Protein AF-A0A526TAS8-F1 (afdb_monomer_lite)

Radius of gyration: 12.72 Å; chains: 1; bounding box: 28×26×33 Å

Foldseek 3Di:
DVCLVVNCLVVLLQVLLCCCVPPVDQAAEEEDEQSNVVSPHDPVVSNCVSCVVPSDPPPRHYHYDYDHCVPDHDD

Sequence (75 aa):
EDAAVFGGLKNMVDGLANTYQLYDPKMIAVSTTCMAEVIGDDLHSFIQNAKDEDSVPRDFDVPFAHTPAFVGSHV

Secondary structure (DSSP, 8-state):
-THHHH-SHHHHHHHHHHHHHHH--SB--EE--HHHHHHT--HHHHHHHHHHTTSS-TTSB--EE---TTSS---

pLDDT: mean 93.23, std 7.35, range [60.5, 98.44]

Structure (mmCIF, N/CA/C/O backbone):
data_AF-A0A526TAS8-F1
#
_entry.id   AF-A0A526TAS8-F1
#
loop_
_atom_site.group_PDB
_atom_site.id
_atom_site.type_symbol
_atom_site.label_atom_id
_atom_site.label_alt_id
_atom_site.label_comp_id
_atom_site.label_asym_id
_atom_site.label_entity_id
_atom_site.label_seq_id
_atom_site.pdbx_PDB_ins_code
_atom_site.Cartn_x
_atom_site.Cartn_y
_atom_site.Cartn_z
_atom_site.occupancy
_atom_site.B_iso_or_equiv
_atom_site.auth_seq_id
_atom_site.auth_comp_id
_atom_site.auth_asym_id
_atom_site.auth_atom_id
_atom_site.pdbx_PDB_model_num
ATOM 1 N N . GLU A 1 1 ? 5.716 14.063 -6.741 1.00 60.50 1 GLU A N 1
ATOM 2 C CA . GLU A 1 1 ? 7.129 14.451 -6.924 1.00 60.50 1 GLU A CA 1
ATOM 3 C C . GLU A 1 1 ? 7.889 14.334 -5.610 1.00 60.50 1 GLU A C 1
ATOM 5 O O . GLU A 1 1 ? 8.867 13.607 -5.573 1.00 60.50 1 GLU A O 1
ATOM 10 N N . ASP A 1 2 ? 7.363 14.881 -4.510 1.00 70.00 2 ASP A N 1
ATOM 11 C CA . ASP A 1 2 ? 7.967 14.760 -3.166 1.00 70.00 2 ASP A CA 1
ATOM 12 C C . ASP A 1 2 ? 8.225 13.314 -2.706 1.00 70.00 2 ASP A C 1
ATOM 14 O O . ASP A 1 2 ? 9.240 13.032 -2.073 1.00 70.00 2 ASP A O 1
ATOM 18 N N . ALA A 1 3 ? 7.358 12.369 -3.082 1.00 72.62 3 ALA A N 1
ATOM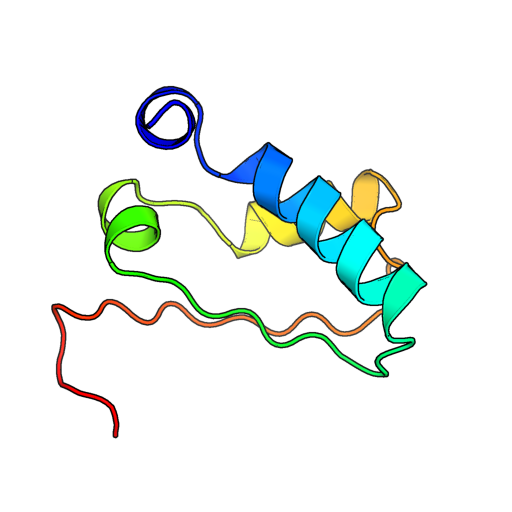 19 C CA . ALA A 1 3 ? 7.553 10.946 -2.789 1.00 72.62 3 ALA A CA 1
ATOM 20 C C . ALA A 1 3 ? 8.825 10.359 -3.431 1.00 72.62 3 ALA A C 1
ATOM 22 O O . ALA A 1 3 ? 9.375 9.400 -2.909 1.00 72.62 3 ALA A O 1
ATOM 23 N N . ALA A 1 4 ? 9.342 10.948 -4.515 1.00 71.25 4 ALA A N 1
ATOM 24 C CA . ALA A 1 4 ? 10.617 10.521 -5.092 1.00 71.25 4 ALA A CA 1
ATOM 25 C C . ALA A 1 4 ? 11.823 10.896 -4.211 1.00 71.25 4 ALA A C 1
ATOM 27 O O . ALA A 1 4 ? 12.889 10.309 -4.361 1.00 71.25 4 ALA A O 1
ATOM 28 N N . VAL A 1 5 ? 11.661 11.863 -3.299 1.00 75.38 5 VAL A N 1
ATOM 29 C C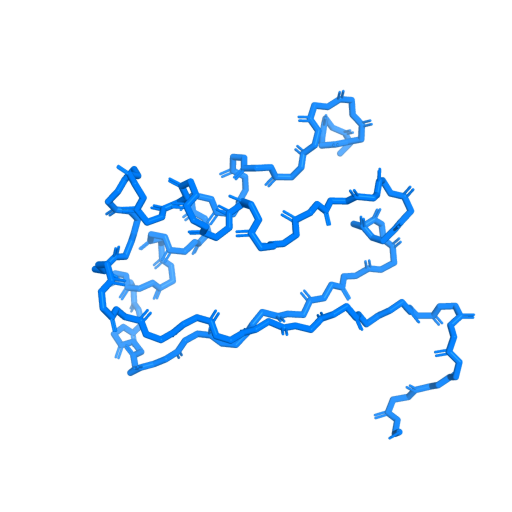A . VAL A 1 5 ? 12.706 12.304 -2.362 1.00 75.38 5 VAL A CA 1
ATOM 30 C C . VAL A 1 5 ? 12.561 11.617 -1.002 1.00 75.38 5 VAL A C 1
ATOM 32 O O . VAL A 1 5 ? 13.565 11.281 -0.380 1.00 75.38 5 VAL A O 1
ATOM 35 N N . PHE A 1 6 ? 11.325 11.397 -0.540 1.00 80.44 6 PHE A N 1
ATOM 36 C CA . PHE A 1 6 ? 11.041 10.933 0.828 1.00 80.44 6 PHE A CA 1
ATOM 37 C C . PHE A 1 6 ? 10.405 9.536 0.918 1.00 80.44 6 PHE A C 1
ATOM 39 O O . PHE A 1 6 ? 10.162 9.052 2.023 1.00 80.44 6 PHE A O 1
ATOM 46 N N . GLY A 1 7 ? 10.146 8.885 -0.217 1.00 84.94 7 GLY A N 1
ATOM 47 C CA . GLY A 1 7 ? 9.428 7.612 -0.290 1.00 84.94 7 GLY A CA 1
ATOM 48 C C . GLY A 1 7 ? 7.909 7.758 -0.144 1.00 84.94 7 GLY A C 1
ATOM 49 O O . GLY A 1 7 ? 7.373 8.824 0.181 1.00 84.94 7 GLY A O 1
ATOM 50 N N . GLY A 1 8 ? 7.196 6.662 -0.402 1.00 91.75 8 GLY A N 1
ATOM 51 C CA . GLY A 1 8 ? 5.731 6.606 -0.385 1.00 91.75 8 GLY A CA 1
ATOM 52 C C . GLY A 1 8 ? 5.070 6.372 0.981 1.00 91.75 8 GLY A C 1
ATOM 53 O O . GLY A 1 8 ? 3.845 6.267 1.023 1.00 91.75 8 GLY A O 1
ATOM 54 N N . LEU A 1 9 ? 5.823 6.291 2.090 1.00 93.19 9 LEU A N 1
ATOM 55 C CA . LEU A 1 9 ? 5.305 5.816 3.387 1.00 93.19 9 LEU A CA 1
ATOM 56 C C . LEU A 1 9 ? 4.074 6.595 3.861 1.00 93.19 9 LEU A C 1
ATOM 58 O O . LEU A 1 9 ? 3.037 6.000 4.135 1.00 93.19 9 LEU A O 1
ATOM 62 N N . LYS A 1 10 ? 4.159 7.929 3.895 1.00 94.88 10 LYS A N 1
ATOM 63 C CA . LYS A 1 10 ? 3.043 8.775 4.338 1.00 94.88 10 LYS A CA 1
ATOM 64 C C . LYS A 1 10 ? 1.786 8.565 3.489 1.00 94.88 10 LYS A C 1
ATOM 66 O O . LYS A 1 10 ? 0.682 8.528 4.020 1.00 94.88 10 LYS A O 1
ATOM 71 N N . ASN A 1 11 ? 1.958 8.364 2.182 1.00 94.62 11 ASN A N 1
ATOM 72 C CA . ASN A 1 11 ? 0.837 8.088 1.288 1.00 94.62 11 ASN A CA 1
ATOM 73 C C . ASN A 1 11 ? 0.169 6.748 1.621 1.00 94.62 11 ASN A C 1
ATOM 75 O O . ASN A 1 11 ? -1.045 6.637 1.487 1.00 94.62 11 ASN A O 1
ATOM 79 N N . MET A 1 12 ? 0.938 5.740 2.049 1.00 96.38 12 MET A N 1
ATOM 80 C CA . MET A 1 12 ? 0.393 4.445 2.464 1.00 96.38 12 MET A CA 1
ATOM 81 C C . MET A 1 12 ? -0.404 4.560 3.768 1.00 96.38 12 MET A C 1
ATOM 83 O O . MET A 1 12 ? -1.521 4.056 3.829 1.00 96.38 12 MET A O 1
ATOM 87 N N . VAL A 1 13 ? 0.142 5.256 4.772 1.00 97.00 13 VAL A N 1
ATOM 88 C CA . VAL A 1 13 ? -0.525 5.521 6.063 1.00 97.00 13 VAL A CA 1
ATOM 89 C C . VAL A 1 13 ? -1.863 6.231 5.827 1.00 97.00 13 VAL A C 1
ATOM 91 O O . VAL A 1 13 ? -2.932 5.679 6.096 1.00 97.00 13 VAL A O 1
ATOM 94 N N . ASP A 1 14 ? -1.819 7.409 5.198 1.00 97.56 14 ASP A N 1
ATOM 95 C CA . ASP A 1 14 ? -3.015 8.214 4.939 1.00 97.56 14 ASP A CA 1
ATOM 96 C C . ASP A 1 14 ? -3.991 7.480 3.997 1.00 97.56 14 ASP A C 1
ATOM 98 O O . ASP A 1 14 ? -5.212 7.532 4.166 1.00 97.56 14 ASP A O 1
ATOM 102 N N . GLY A 1 15 ? -3.470 6.778 2.988 1.00 97.38 15 GLY A N 1
ATOM 103 C CA . GLY A 1 15 ? -4.263 6.050 1.999 1.00 97.38 15 GLY A CA 1
ATOM 104 C C . GLY A 1 15 ? -5.048 4.886 2.599 1.00 97.38 15 GLY A C 1
ATOM 105 O O . GLY A 1 15 ? -6.240 4.745 2.308 1.00 97.38 15 GLY A O 1
ATOM 106 N N . LEU A 1 16 ? -4.415 4.079 3.455 1.00 97.75 16 LEU A N 1
ATOM 107 C CA . LEU A 1 16 ? -5.072 2.964 4.138 1.00 97.75 16 LEU A CA 1
ATOM 108 C C . LEU A 1 16 ? -6.141 3.461 5.115 1.00 97.75 16 LEU A C 1
ATOM 110 O O . LEU A 1 16 ? -7.267 2.964 5.062 1.00 97.75 16 LEU A O 1
ATOM 114 N N . ALA A 1 17 ? -5.831 4.486 5.916 1.00 98.06 17 ALA A N 1
ATOM 115 C CA . ALA A 1 17 ? -6.782 5.079 6.857 1.00 98.06 17 ALA A CA 1
ATOM 116 C C . ALA A 1 17 ? -8.034 5.609 6.154 1.00 98.06 17 ALA A C 1
ATOM 118 O O . ALA A 1 17 ? -9.161 5.257 6.510 1.00 98.06 17 ALA A O 1
ATOM 119 N N . ASN A 1 18 ? -7.839 6.401 5.098 1.00 98.19 18 ASN A N 1
ATOM 120 C CA . ASN A 1 18 ? -8.945 6.965 4.333 1.00 98.19 18 ASN A CA 1
ATOM 121 C C . ASN A 1 18 ? -9.765 5.875 3.635 1.00 98.19 18 ASN A C 1
ATOM 123 O O . ASN A 1 18 ? -10.992 5.905 3.679 1.00 98.19 18 ASN A O 1
ATOM 127 N N . THR A 1 19 ? -9.108 4.897 3.007 1.00 98.06 19 THR A N 1
ATOM 128 C CA . THR A 1 19 ? -9.806 3.819 2.289 1.00 98.06 19 THR A CA 1
ATOM 129 C C . THR A 1 19 ? -10.654 2.981 3.241 1.00 98.06 19 THR A C 1
ATOM 131 O O . THR A 1 19 ? -11.808 2.680 2.937 1.00 98.06 19 THR A O 1
ATOM 134 N N . TYR A 1 20 ? -10.103 2.638 4.406 1.00 97.94 20 TYR A N 1
ATOM 135 C CA . TYR A 1 20 ? -10.802 1.856 5.416 1.00 97.94 20 TYR A CA 1
ATOM 136 C C . TYR A 1 20 ? -12.017 2.600 5.985 1.00 97.94 20 TYR A C 1
ATOM 138 O O . TYR A 1 20 ? -13.116 2.051 6.011 1.00 97.94 20 TYR A O 1
ATOM 146 N N . GLN A 1 21 ? -11.850 3.873 6.363 1.00 97.25 21 GLN A N 1
ATOM 147 C CA . GLN A 1 21 ? -12.927 4.667 6.965 1.00 97.25 21 GLN A CA 1
ATOM 148 C C . GLN A 1 21 ? -14.050 5.016 5.983 1.00 97.25 21 GLN A C 1
ATOM 150 O O . GLN A 1 21 ? -15.214 5.077 6.376 1.00 97.25 21 GLN A O 1
ATOM 155 N N . LEU A 1 22 ? -13.715 5.281 4.718 1.00 98.06 22 LEU A N 1
ATOM 156 C CA . LEU A 1 22 ? -14.689 5.760 3.737 1.00 98.06 22 LEU A CA 1
ATOM 157 C C . LEU A 1 22 ? -15.496 4.638 3.088 1.00 98.06 22 LEU A C 1
ATOM 159 O O . LEU A 1 22 ? -16.649 4.863 2.722 1.00 98.06 22 LEU A O 1
ATOM 163 N N . TYR A 1 23 ? -14.893 3.462 2.908 1.00 97.88 23 TYR A N 1
ATOM 164 C CA . TYR A 1 23 ? -15.480 2.407 2.081 1.00 97.88 23 TYR A CA 1
ATOM 165 C C . TYR A 1 23 ? -15.830 1.127 2.844 1.00 97.88 23 TYR A C 1
ATOM 167 O O . TYR A 1 23 ? -16.383 0.221 2.224 1.00 97.88 23 TYR A O 1
ATOM 175 N N . ASP A 1 24 ? -15.521 1.044 4.145 1.00 95.81 24 ASP A N 1
ATOM 176 C CA . ASP A 1 24 ? -15.754 -0.135 5.001 1.00 95.81 24 ASP A CA 1
ATOM 177 C C . ASP A 1 24 ? -15.385 -1.478 4.317 1.00 95.81 24 ASP A C 1
ATOM 179 O O . ASP A 1 24 ? -16.205 -2.400 4.212 1.00 95.81 24 ASP A O 1
ATOM 183 N N . PRO A 1 25 ? -14.170 -1.600 3.739 1.00 97.94 25 PRO A N 1
ATOM 184 C CA . PRO A 1 25 ? -13.769 -2.814 3.048 1.00 97.94 25 PRO A CA 1
ATOM 185 C C . PRO A 1 25 ? -13.498 -3.940 4.048 1.00 97.94 25 PRO A C 1
ATOM 187 O O . PRO A 1 25 ? -13.026 -3.711 5.155 1.00 97.94 25 PRO A O 1
ATOM 190 N N . LYS A 1 26 ? -13.682 -5.192 3.618 1.00 97.81 26 LYS A N 1
ATOM 191 C CA . LYS A 1 26 ? -13.257 -6.368 4.404 1.00 97.81 26 LYS A CA 1
ATOM 192 C C . LYS A 1 26 ? -11.765 -6.693 4.261 1.00 97.81 26 LYS A C 1
ATOM 194 O O . LYS A 1 26 ? -11.236 -7.449 5.063 1.00 97.81 26 LYS A O 1
ATOM 199 N N . MET A 1 27 ? -11.127 -6.182 3.210 1.00 97.81 27 MET A N 1
ATOM 200 C CA . MET A 1 27 ? -9.722 -6.401 2.854 1.00 97.81 27 MET A CA 1
ATOM 201 C C . MET A 1 27 ? -9.291 -5.316 1.858 1.00 97.81 27 MET A C 1
ATOM 203 O O . MET A 1 27 ? -10.103 -4.905 1.024 1.00 97.81 27 MET A O 1
ATOM 207 N N . ILE A 1 28 ? -8.027 -4.887 1.902 1.00 98.44 28 ILE A N 1
ATOM 208 C CA . ILE A 1 28 ? -7.439 -3.961 0.916 1.00 98.44 28 ILE A CA 1
ATOM 209 C C . ILE A 1 28 ? -6.254 -4.644 0.228 1.00 98.44 28 ILE A C 1
ATOM 211 O O . ILE A 1 28 ? -5.246 -4.918 0.864 1.00 98.44 28 ILE A O 1
ATOM 215 N N . ALA A 1 29 ? -6.351 -4.900 -1.077 1.00 98.00 29 ALA A N 1
ATOM 216 C CA . ALA A 1 29 ? -5.245 -5.458 -1.854 1.00 98.00 29 ALA A CA 1
ATOM 217 C C . ALA A 1 29 ? -4.406 -4.341 -2.489 1.00 98.00 29 ALA A C 1
ATOM 219 O O . ALA A 1 29 ? -4.933 -3.520 -3.241 1.00 98.00 29 ALA A O 1
ATOM 220 N N . VAL A 1 30 ? -3.105 -4.319 -2.196 1.00 97.81 30 VAL A N 1
ATOM 221 C CA . VAL A 1 30 ? -2.174 -3.277 -2.650 1.00 97.81 30 VAL A CA 1
ATOM 222 C C . VAL A 1 30 ? -1.346 -3.768 -3.841 1.00 97.81 30 VAL A C 1
ATOM 224 O O . VAL A 1 30 ? -0.724 -4.828 -3.789 1.00 97.81 30 VAL A O 1
ATOM 227 N N . SER A 1 31 ? -1.292 -2.963 -4.900 1.00 96.12 31 SER A N 1
ATOM 228 C CA . SER A 1 31 ? -0.392 -3.124 -6.049 1.00 96.12 31 SER A CA 1
ATOM 229 C C . SER A 1 31 ? 0.439 -1.856 -6.254 1.00 96.12 31 SER A C 1
ATOM 231 O O . SER A 1 31 ? 0.089 -0.793 -5.735 1.00 96.12 31 SER A O 1
ATOM 233 N N . THR A 1 32 ? 1.505 -1.923 -7.047 1.00 95.44 32 THR A N 1
ATOM 234 C CA . THR A 1 32 ? 2.384 -0.775 -7.314 1.00 95.44 32 THR A CA 1
ATOM 235 C C . THR A 1 32 ? 2.251 -0.227 -8.730 1.00 95.44 32 THR A C 1
ATOM 237 O O . THR A 1 32 ? 1.979 -0.934 -9.699 1.00 95.44 32 THR A O 1
ATOM 240 N N . THR A 1 33 ? 2.479 1.077 -8.865 1.00 94.56 33 THR A N 1
ATOM 241 C CA . THR A 1 33 ? 2.695 1.706 -10.173 1.00 94.56 33 THR A CA 1
ATOM 242 C C . THR A 1 33 ? 4.183 1.702 -10.515 1.00 94.56 33 THR A C 1
ATOM 244 O O . THR A 1 33 ? 5.033 1.522 -9.643 1.00 94.56 33 THR A O 1
ATOM 247 N N . CYS A 1 34 ? 4.525 1.982 -11.776 1.00 92.88 34 CYS A N 1
ATOM 248 C CA . CYS A 1 34 ? 5.920 2.050 -12.217 1.00 92.88 34 CYS A CA 1
ATOM 249 C C . CYS A 1 34 ? 6.778 3.048 -11.423 1.00 92.88 34 CYS A C 1
ATOM 251 O O . CYS A 1 34 ? 7.969 2.815 -11.267 1.00 92.88 34 CYS A O 1
ATOM 253 N N . MET A 1 35 ? 6.201 4.136 -10.904 1.00 91.12 35 MET A N 1
ATOM 254 C CA . MET A 1 35 ? 6.954 5.128 -10.133 1.00 91.12 35 MET A CA 1
ATOM 255 C C . MET A 1 35 ? 7.372 4.589 -8.763 1.00 91.12 35 MET A C 1
ATOM 257 O O . MET A 1 35 ? 8.533 4.729 -8.397 1.00 91.12 35 MET A O 1
ATOM 261 N N . ALA A 1 36 ? 6.454 3.943 -8.037 1.00 90.56 36 ALA A N 1
ATOM 262 C CA . ALA A 1 36 ? 6.753 3.325 -6.742 1.00 90.56 36 ALA A CA 1
ATOM 263 C C . ALA A 1 36 ? 7.804 2.211 -6.885 1.00 90.56 36 ALA A C 1
ATOM 265 O O . ALA A 1 36 ? 8.702 2.083 -6.059 1.00 90.56 36 ALA A O 1
ATOM 266 N N . GLU A 1 37 ? 7.743 1.466 -7.991 1.00 92.12 37 GLU A N 1
ATOM 267 C CA . GLU A 1 37 ? 8.722 0.426 -8.326 1.00 92.12 37 GLU A CA 1
ATOM 268 C C . GLU A 1 37 ? 10.108 0.997 -8.646 1.00 92.12 37 GLU A C 1
ATOM 270 O O . GLU A 1 37 ? 11.115 0.415 -8.258 1.00 92.12 37 GLU A O 1
ATOM 275 N N . VAL A 1 38 ? 10.179 2.147 -9.327 1.00 90.12 38 VAL A N 1
ATOM 276 C CA . VAL A 1 38 ? 11.459 2.817 -9.620 1.00 90.12 38 VAL A CA 1
ATOM 277 C C . VAL A 1 38 ? 12.067 3.452 -8.369 1.00 90.12 38 VAL A C 1
ATOM 279 O O . VAL A 1 38 ? 13.282 3.399 -8.200 1.00 90.12 38 VAL A O 1
ATOM 282 N N . ILE A 1 39 ? 11.245 4.046 -7.497 1.00 91.19 39 ILE A N 1
ATOM 283 C CA . ILE A 1 39 ? 11.697 4.588 -6.204 1.00 91.19 39 ILE A CA 1
ATOM 284 C C . ILE A 1 39 ? 12.175 3.449 -5.287 1.00 91.19 39 ILE A C 1
ATOM 286 O O . ILE A 1 39 ? 13.125 3.635 -4.529 1.00 91.19 39 ILE A O 1
ATOM 290 N N . GLY A 1 40 ? 11.563 2.266 -5.407 1.00 89.12 40 GLY A N 1
ATOM 291 C CA . GLY A 1 40 ? 11.893 1.090 -4.607 1.00 89.12 40 GLY A CA 1
ATOM 292 C C . GLY A 1 40 ? 11.181 1.082 -3.256 1.00 89.12 40 GLY A C 1
ATOM 293 O O . GLY A 1 40 ? 11.782 0.699 -2.254 1.00 89.12 40 GLY A O 1
ATOM 294 N N . ASP A 1 41 ? 9.922 1.530 -3.221 1.00 91.38 41 ASP A N 1
ATOM 295 C CA . ASP A 1 41 ? 9.111 1.523 -2.002 1.00 91.38 41 ASP A CA 1
ATOM 296 C C . ASP A 1 41 ? 8.915 0.084 -1.482 1.00 91.38 41 ASP A C 1
ATOM 298 O O . ASP A 1 41 ? 8.411 -0.794 -2.188 1.00 91.38 41 ASP A O 1
ATOM 302 N N . ASP A 1 42 ? 9.275 -0.155 -0.219 1.00 93.94 42 ASP A N 1
ATOM 303 C CA . ASP A 1 42 ? 9.046 -1.434 0.457 1.00 93.94 42 ASP A CA 1
ATOM 304 C C . ASP A 1 42 ? 7.611 -1.495 0.995 1.00 93.94 42 ASP A C 1
ATOM 306 O O . ASP A 1 42 ? 7.296 -0.990 2.079 1.00 93.94 42 ASP A O 1
ATOM 310 N N . LEU A 1 43 ? 6.736 -2.151 0.229 1.00 93.94 43 LEU A N 1
ATOM 311 C CA . LEU A 1 43 ? 5.329 -2.314 0.580 1.00 93.94 43 LEU A CA 1
ATOM 312 C C . LEU A 1 43 ? 5.122 -3.040 1.909 1.00 93.94 43 LEU A C 1
ATOM 314 O O . LEU A 1 43 ? 4.217 -2.672 2.657 1.00 93.94 43 LEU A O 1
ATOM 318 N N . HIS A 1 44 ? 5.937 -4.052 2.219 1.00 94.62 44 HIS A N 1
ATOM 319 C CA . HIS A 1 44 ? 5.767 -4.814 3.451 1.00 94.62 44 HIS A CA 1
ATOM 320 C C . HIS A 1 44 ? 6.003 -3.917 4.662 1.00 94.62 44 HIS A C 1
ATOM 322 O O . HIS A 1 44 ? 5.142 -3.815 5.539 1.00 94.62 44 HIS A O 1
ATOM 328 N N . SER A 1 45 ? 7.144 -3.225 4.672 1.00 96.19 45 SER A N 1
ATOM 329 C CA . SER A 1 45 ? 7.507 -2.305 5.748 1.00 96.19 45 SER A CA 1
ATOM 330 C C . SER A 1 45 ? 6.506 -1.153 5.864 1.00 96.19 45 SER A C 1
ATOM 332 O O . SER A 1 45 ? 6.106 -0.795 6.971 1.00 96.19 45 SER A O 1
ATOM 334 N N . PHE A 1 46 ? 6.032 -0.605 4.740 1.00 96.94 46 PHE A N 1
ATOM 335 C CA . PHE A 1 46 ? 5.060 0.492 4.759 1.00 96.94 46 PHE A CA 1
ATOM 336 C C . PHE A 1 46 ? 3.699 0.068 5.314 1.00 96.94 46 PHE A C 1
ATOM 338 O O . PHE A 1 46 ? 3.103 0.812 6.089 1.00 96.94 46 PHE A O 1
ATOM 345 N N . ILE A 1 47 ? 3.215 -1.127 4.964 1.00 97.06 47 ILE A N 1
ATOM 346 C CA . ILE A 1 47 ? 1.949 -1.657 5.489 1.00 97.06 47 ILE A CA 1
ATOM 347 C C . ILE A 1 47 ? 2.057 -1.944 6.992 1.00 97.06 47 ILE A C 1
ATOM 349 O O . ILE A 1 47 ? 1.112 -1.657 7.726 1.00 97.06 47 ILE A O 1
ATOM 353 N N . GLN A 1 48 ? 3.187 -2.483 7.468 1.00 97.12 48 GLN A N 1
ATOM 354 C CA . GLN A 1 48 ? 3.389 -2.704 8.907 1.00 97.12 48 GLN A CA 1
ATOM 355 C C . GLN A 1 48 ? 3.408 -1.383 9.678 1.00 97.12 48 GLN A C 1
ATOM 357 O O . GLN A 1 48 ? 2.671 -1.249 10.649 1.00 97.12 48 GLN A O 1
ATOM 362 N N . ASN A 1 49 ? 4.147 -0.382 9.192 1.00 96.81 49 ASN A N 1
ATOM 363 C CA . ASN A 1 49 ? 4.170 0.945 9.810 1.00 96.81 49 ASN A CA 1
ATOM 364 C C . ASN A 1 49 ? 2.777 1.594 9.822 1.00 96.81 49 ASN A C 1
ATOM 366 O O . ASN A 1 49 ? 2.359 2.128 10.840 1.00 96.81 49 ASN A O 1
ATOM 370 N N . ALA A 1 50 ? 2.013 1.490 8.730 1.00 97.19 50 ALA A N 1
ATOM 371 C CA . ALA A 1 50 ? 0.649 2.015 8.687 1.00 97.19 50 ALA A CA 1
ATOM 372 C C . ALA A 1 50 ? -0.286 1.334 9.700 1.00 97.19 50 ALA A C 1
ATOM 374 O O . ALA A 1 50 ? -1.138 1.996 10.292 1.00 97.19 50 ALA A O 1
ATOM 375 N N . LYS A 1 51 ? -0.118 0.028 9.936 1.00 97.25 51 LYS A N 1
ATOM 376 C CA . LYS A 1 51 ? -0.829 -0.692 11.004 1.00 97.25 51 LYS A CA 1
ATOM 377 C C . LYS A 1 51 ? -0.371 -0.272 12.399 1.00 97.25 51 LYS A C 1
ATOM 379 O O . LYS A 1 51 ? -1.201 -0.193 13.297 1.00 97.25 51 LYS A O 1
ATOM 384 N N . A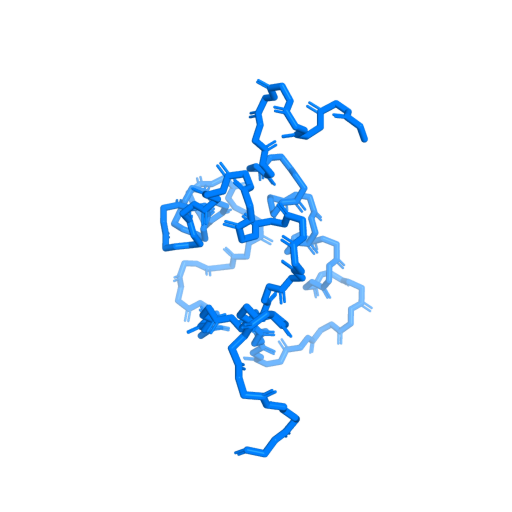SP A 1 52 ? 0.923 -0.023 12.585 1.00 97.06 52 ASP A N 1
ATOM 385 C CA . ASP A 1 52 ? 1.477 0.472 13.850 1.00 97.06 52 ASP A CA 1
ATOM 386 C C . ASP A 1 52 ? 1.016 1.914 14.155 1.00 97.06 52 ASP A C 1
ATOM 388 O O . ASP A 1 52 ? 0.907 2.285 15.320 1.00 97.06 52 ASP A O 1
ATOM 392 N N . GLU A 1 53 ? 0.691 2.699 13.122 1.00 96.69 53 GLU A N 1
ATOM 393 C CA . GLU A 1 53 ? 0.088 4.040 13.202 1.00 96.69 53 GLU A CA 1
ATOM 394 C C . GLU A 1 53 ? -1.458 4.024 13.200 1.00 96.69 53 GLU A C 1
ATOM 396 O O . GLU A 1 53 ? -2.089 5.049 12.943 1.00 96.69 53 GLU A O 1
ATOM 401 N N . ASP A 1 54 ? -2.089 2.873 13.463 1.00 96.62 54 ASP A N 1
ATOM 402 C CA . ASP A 1 54 ? -3.551 2.710 13.560 1.00 96.62 54 ASP A CA 1
ATOM 403 C C . ASP A 1 54 ? -4.338 3.121 12.293 1.00 96.62 54 ASP A C 1
ATOM 405 O O . ASP A 1 54 ? -5.533 3.426 12.354 1.00 96.62 54 ASP A O 1
ATOM 409 N N . SER A 1 55 ? -3.707 3.086 11.111 1.00 97.50 55 SER A N 1
ATOM 410 C CA . SER A 1 55 ? -4.403 3.372 9.842 1.00 97.50 55 SER A CA 1
ATOM 411 C C . SER A 1 55 ? -5.503 2.345 9.561 1.00 97.50 55 SER A C 1
ATOM 413 O O . SER A 1 5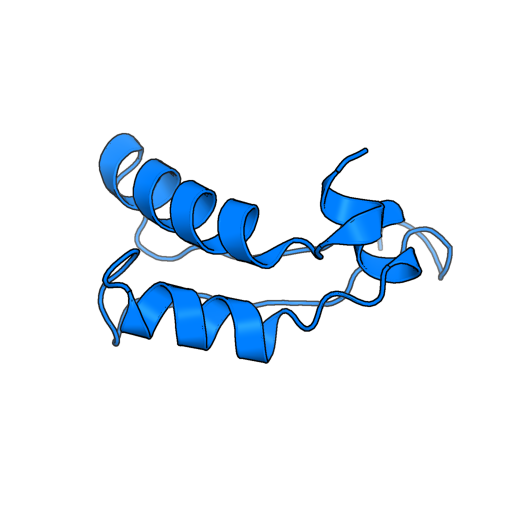5 ? -6.573 2.676 9.059 1.00 97.50 55 SER A O 1
ATOM 415 N N . VAL A 1 56 ? -5.246 1.082 9.902 1.00 97.69 56 VAL A N 1
ATOM 416 C CA . VAL A 1 56 ? -6.207 -0.026 9.869 1.00 97.69 56 VAL A CA 1
ATOM 417 C C . VAL A 1 56 ? -5.952 -0.943 11.066 1.00 97.69 56 VAL A C 1
ATOM 419 O O . VAL A 1 56 ? -4.823 -0.970 11.564 1.00 97.69 56 VAL A O 1
ATOM 422 N N . PRO A 1 57 ? -6.944 -1.734 11.520 1.00 97.75 57 PRO A N 1
ATOM 423 C CA . PRO A 1 57 ? -6.728 -2.715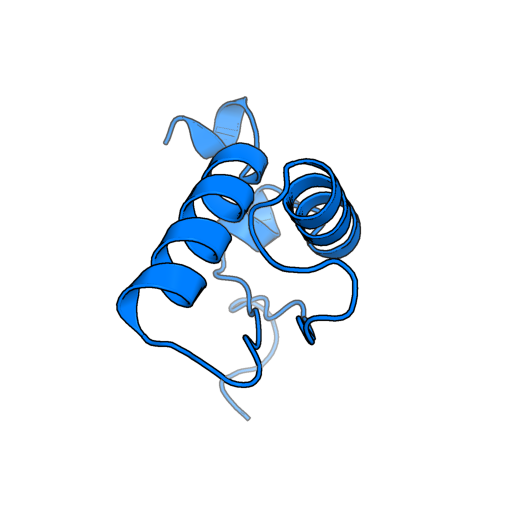 12.580 1.00 97.75 57 PRO A CA 1
ATOM 424 C C . PRO A 1 57 ? -5.550 -3.655 12.279 1.00 97.75 57 PRO A C 1
ATOM 426 O O . PRO A 1 57 ? -5.298 -4.026 11.130 1.00 97.75 57 PRO A O 1
ATOM 429 N N . ARG A 1 58 ? -4.819 -4.078 13.316 1.00 95.50 58 ARG A N 1
ATOM 430 C CA . ARG A 1 58 ? -3.600 -4.893 13.152 1.00 95.50 58 ARG A CA 1
ATOM 431 C C . ARG A 1 58 ? -3.866 -6.227 12.443 1.00 95.50 58 ARG A C 1
ATOM 433 O O . ARG A 1 58 ? -3.043 -6.687 11.646 1.00 95.50 58 ARG A O 1
ATOM 440 N N . ASP A 1 59 ? -5.020 -6.818 12.716 1.00 96.31 59 ASP A N 1
ATOM 441 C CA . ASP A 1 59 ? -5.534 -8.059 12.138 1.00 96.31 59 ASP A CA 1
ATOM 442 C C . ASP A 1 59 ? -6.263 -7.866 10.798 1.00 96.31 59 ASP A C 1
ATOM 444 O O . ASP A 1 59 ? -6.644 -8.850 10.175 1.00 96.31 59 ASP A O 1
ATOM 448 N N . PHE A 1 60 ? -6.415 -6.628 10.317 1.00 97.94 60 PHE A N 1
ATOM 449 C CA . PHE A 1 60 ? -7.041 -6.348 9.029 1.00 97.94 60 PHE A CA 1
ATOM 450 C C . PHE A 1 60 ? -6.184 -6.850 7.861 1.00 97.94 60 PHE A C 1
ATOM 452 O O . PHE A 1 60 ? -4.966 -6.634 7.822 1.00 97.94 60 PHE A O 1
ATOM 459 N N . ASP A 1 61 ? -6.810 -7.492 6.879 1.00 97.94 61 ASP A N 1
ATOM 460 C CA . ASP A 1 61 ? -6.092 -8.077 5.753 1.00 97.94 61 ASP A CA 1
ATOM 461 C C . ASP A 1 61 ? -5.662 -7.014 4.733 1.00 97.94 61 ASP A C 1
ATOM 463 O O . ASP A 1 61 ? -6.485 -6.356 4.087 1.00 97.94 61 ASP A O 1
ATOM 467 N N . VAL A 1 62 ? -4.343 -6.898 4.552 1.00 98.06 62 VAL A N 1
ATOM 468 C CA . VAL A 1 62 ? -3.718 -6.025 3.549 1.00 98.06 62 VAL A CA 1
ATOM 469 C C . VAL A 1 62 ? -2.701 -6.821 2.718 1.00 98.06 62 VAL A C 1
ATOM 471 O O . VAL A 1 62 ? -1.491 -6.677 2.919 1.00 98.06 62 VAL A O 1
ATOM 474 N N . PRO A 1 63 ? -3.148 -7.743 1.841 1.00 98.00 63 PRO A N 1
ATOM 475 C CA . PRO A 1 63 ? -2.244 -8.441 0.933 1.00 98.00 63 PRO A CA 1
ATOM 476 C C . PRO A 1 63 ? -1.634 -7.463 -0.074 1.00 98.00 63 PRO A C 1
ATOM 478 O O . PRO A 1 63 ? -2.271 -6.493 -0.487 1.00 98.00 63 PRO A O 1
ATOM 481 N N . PHE A 1 64 ? -0.405 -7.737 -0.504 1.00 97.75 64 PHE A N 1
ATOM 482 C CA . PHE A 1 64 ? 0.318 -6.855 -1.410 1.00 97.75 64 PHE A CA 1
ATOM 483 C C . PHE A 1 64 ? 1.100 -7.624 -2.474 1.00 97.75 64 PHE A C 1
ATOM 485 O O . PHE A 1 64 ? 1.494 -8.773 -2.262 1.00 97.75 64 PHE A O 1
ATOM 492 N N . ALA A 1 65 ? 1.332 -6.973 -3.612 1.00 97.00 65 ALA A N 1
ATOM 493 C CA . ALA A 1 65 ? 2.176 -7.482 -4.684 1.00 97.00 65 ALA A CA 1
ATOM 494 C C . ALA A 1 65 ? 2.930 -6.342 -5.384 1.00 97.00 65 ALA A C 1
ATOM 496 O O . ALA A 1 65 ? 2.366 -5.282 -5.656 1.00 97.00 65 ALA A O 1
ATOM 497 N N . HIS A 1 66 ? 4.194 -6.594 -5.723 1.00 95.25 66 HIS A N 1
ATOM 498 C CA . HIS A 1 66 ? 4.957 -5.741 -6.632 1.00 95.25 66 HIS A CA 1
ATOM 499 C C . HIS A 1 66 ? 4.516 -6.005 -8.075 1.00 95.25 66 HIS A C 1
ATOM 501 O O . HIS A 1 66 ? 4.549 -7.147 -8.538 1.00 95.25 66 HIS A O 1
ATOM 507 N N . THR A 1 67 ? 4.097 -4.956 -8.781 1.00 95.06 67 THR A N 1
ATOM 508 C CA . THR A 1 67 ? 3.558 -5.018 -10.149 1.00 95.06 67 THR A CA 1
ATOM 509 C C . THR A 1 67 ? 4.278 -4.035 -11.085 1.00 95.06 67 THR A C 1
ATOM 511 O O . THR A 1 67 ? 3.664 -3.091 -11.595 1.00 95.06 67 THR A O 1
ATOM 514 N N . PRO A 1 68 ? 5.591 -4.218 -11.334 1.00 93.19 68 PRO A N 1
ATOM 515 C CA . PRO A 1 68 ? 6.360 -3.331 -12.199 1.00 93.19 68 PRO A CA 1
ATOM 516 C C . PRO A 1 68 ? 5.868 -3.376 -13.642 1.00 93.19 68 PRO A C 1
ATOM 518 O O . PRO A 1 68 ? 6.039 -4.365 -14.347 1.00 93.19 68 PRO A O 1
ATOM 521 N N . ALA A 1 69 ? 5.335 -2.251 -14.124 1.00 90.69 69 ALA A N 1
ATOM 522 C CA . ALA A 1 69 ? 4.812 -2.134 -15.490 1.00 90.69 69 ALA A CA 1
ATOM 523 C C . ALA A 1 69 ? 5.873 -2.341 -16.592 1.00 90.69 69 ALA A C 1
ATOM 525 O O . ALA A 1 69 ? 5.527 -2.503 -17.758 1.00 90.69 69 ALA A O 1
ATOM 526 N N . PHE A 1 70 ? 7.162 -2.318 -16.240 1.00 90.56 70 PHE A N 1
ATOM 527 C CA . PHE A 1 70 ? 8.276 -2.611 -17.144 1.00 90.56 70 PHE A CA 1
ATOM 528 C C . PHE A 1 70 ? 8.642 -4.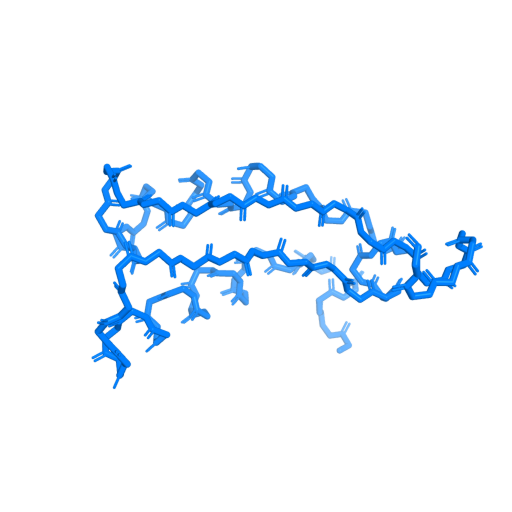109 -17.204 1.00 90.56 70 PHE A C 1
ATOM 530 O O . PHE A 1 70 ? 9.617 -4.469 -17.864 1.00 90.56 70 PHE A O 1
ATOM 537 N N . VAL A 1 71 ? 7.868 -4.987 -16.552 1.00 89.38 71 VAL A N 1
ATOM 538 C CA . VAL A 1 71 ? 7.991 -6.448 -16.639 1.00 89.38 71 VAL A CA 1
ATOM 539 C C . VAL A 1 71 ? 6.668 -7.035 -17.138 1.00 89.38 71 VAL A C 1
ATOM 541 O O . VAL A 1 71 ? 5.639 -6.907 -16.487 1.00 89.38 71 VAL A O 1
ATOM 544 N N . GLY A 1 72 ? 6.690 -7.719 -18.284 1.00 92.62 72 GLY A N 1
ATOM 545 C CA . GLY A 1 72 ? 5.510 -8.416 -18.807 1.00 92.62 72 GLY A CA 1
ATOM 546 C C . GLY A 1 72 ? 4.385 -7.477 -19.261 1.00 92.62 72 GLY A C 1
ATOM 547 O O . GLY A 1 72 ? 4.618 -6.541 -20.026 1.00 92.62 72 GLY A O 1
ATOM 548 N N . SER A 1 73 ? 3.149 -7.787 -18.858 1.00 92.38 73 SER A N 1
ATOM 549 C CA . SER A 1 73 ? 1.949 -6.993 -19.153 1.00 92.38 73 SER A CA 1
ATOM 550 C C . SER A 1 73 ? 0.873 -7.238 -18.077 1.00 92.38 73 SER A C 1
ATOM 552 O O . SER A 1 73 ? 1.204 -7.563 -16.947 1.00 92.38 73 SER A O 1
ATOM 554 N N . HIS A 1 74 ? -0.410 -7.072 -18.390 1.00 90.56 74 HIS A N 1
ATOM 555 C CA . HIS A 1 74 ? -1.516 -7.125 -17.425 1.00 90.56 74 HIS A CA 1
ATOM 556 C C . HIS A 1 74 ? -1.999 -8.546 -17.051 1.00 90.56 74 HIS A C 1
ATOM 558 O O . HIS A 1 74 ? -3.010 -8.664 -16.360 1.00 90.56 74 HIS A O 1
ATOM 564 N N . VAL A 1 75 ? -1.329 -9.602 -17.532 1.00 80.62 75 VAL A N 1
ATOM 565 C CA . VAL A 1 75 ? -1.706 -11.027 -17.398 1.00 80.62 75 VAL A CA 1
ATOM 566 C C . VAL A 1 75 ? -0.535 -11.807 -16.827 1.00 80.62 75 VAL A C 1
ATOM 568 O O . VAL A 1 75 ? -0.784 -12.663 -15.953 1.00 80.62 75 VAL A O 1
#